Protein AF-A0A948QYZ8-F1 (afdb_monomer)

Nearest PDB structures (foldseek):
  3mgk-assembly1_A  TM=9.717E-01  e=5.037E-14  Clostridium acetobutylicum
  7lav-assembly1_A  TM=8.526E-01  e=7.216E-11  Pseudomonas protegens Pf-5
  7l9q-assembly1_B  TM=8.657E-01  e=1.397E-10  Pseudomonas protegens Pf-5
  3er6-assembly3_E  TM=8.325E-01  e=1.658E-06  Vibrio parahaemolyticus
  3er6-assembly1_B  TM=8.028E-01  e=2.658E-05  Vibrio parahaemolyticus

Sequence (131 aa):
LVVPGGWGTRKELNNPVMLEWLRARDAEVETLTSVCTGSMLLGSAGLLNGLHATTHWRSLEWMRDTFPAVTVEFEKHVVEDGRVFTSAGISAGIDMALKVVARYLGEDIARATARHMEYVYPESNERRIKF

Structure (mmCIF, N/CA/C/O backbone):
data_AF-A0A948QYZ8-F1
#
_entry.id   AF-A0A948QYZ8-F1
#
loop_
_atom_site.group_PDB
_atom_site.id
_atom_site.type_symbol
_atom_site.label_atom_id
_atom_site.label_alt_id
_atom_site.label_comp_id
_atom_site.label_asym_id
_atom_site.label_entity_id
_atom_site.label_seq_id
_atom_site.pdbx_PDB_ins_code
_atom_site.Cartn_x
_atom_site.Cartn_y
_atom_site.Cartn_z
_atom_site.occupancy
_atom_site.B_iso_or_equiv
_atom_site.auth_seq_id
_atom_site.auth_comp_id
_atom_site.auth_asym_id
_atom_site.auth_atom_id
_atom_site.pdbx_PDB_model_num
ATOM 1 N N . LEU A 1 1 ? -8.377 -0.523 -5.993 1.00 98.06 1 LEU A N 1
ATOM 2 C CA . LEU A 1 1 ? -8.601 0.701 -5.179 1.00 98.06 1 LEU A CA 1
ATOM 3 C C . LEU A 1 1 ? -7.263 1.192 -4.642 1.00 98.0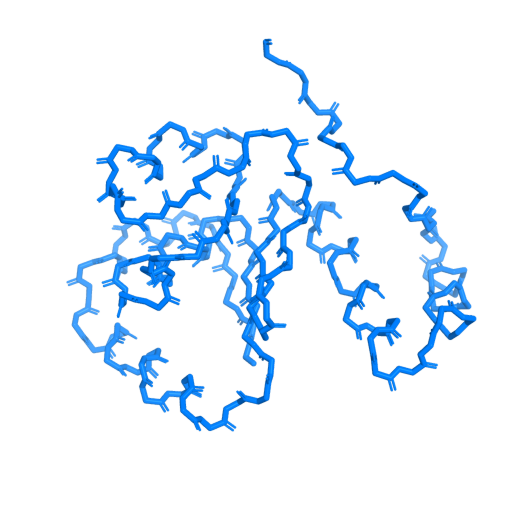6 1 LEU A C 1
ATOM 5 O O . LEU A 1 1 ? -6.496 0.351 -4.202 1.00 98.06 1 LEU A O 1
ATOM 9 N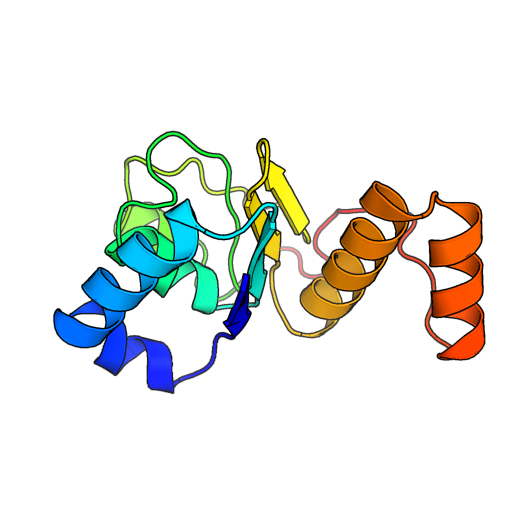 N . VAL A 1 2 ? -6.990 2.501 -4.658 1.00 98.44 2 VAL A N 1
ATOM 10 C CA . VAL A 1 2 ? -5.780 3.093 -4.051 1.00 98.44 2 VAL A CA 1
ATOM 11 C C . VAL A 1 2 ? -6.189 3.982 -2.880 1.00 98.44 2 VAL A C 1
ATOM 13 O O . VAL A 1 2 ? -6.921 4.949 -3.079 1.00 98.44 2 VAL A O 1
ATOM 16 N N . VAL A 1 3 ? -5.719 3.667 -1.671 1.00 98.69 3 VAL A N 1
ATOM 17 C CA . VAL A 1 3 ? -6.011 4.432 -0.449 1.00 98.69 3 VAL A CA 1
ATOM 18 C C . VAL A 1 3 ? -4.779 5.242 -0.028 1.00 98.69 3 VAL A C 1
ATOM 20 O O . VAL A 1 3 ? -3.808 4.676 0.485 1.00 98.69 3 VAL A O 1
ATOM 23 N N . PRO A 1 4 ? -4.769 6.569 -0.241 1.00 98.44 4 PRO A N 1
ATOM 24 C CA . PRO A 1 4 ? -3.641 7.400 0.146 1.00 98.44 4 PRO A CA 1
ATOM 25 C C . PRO A 1 4 ? -3.598 7.625 1.662 1.00 98.44 4 PRO A C 1
ATOM 27 O O . PRO A 1 4 ? -4.600 7.530 2.371 1.00 98.44 4 PRO A O 1
ATOM 30 N N . GLY A 1 5 ? -2.409 7.960 2.152 1.00 98.25 5 GLY A N 1
ATOM 31 C CA . GLY A 1 5 ? -2.202 8.420 3.518 1.00 98.25 5 GLY A CA 1
ATOM 32 C C . GLY A 1 5 ? -2.302 9.936 3.652 1.00 98.25 5 GLY A C 1
ATOM 33 O O . GLY A 1 5 ? -2.864 10.633 2.813 1.00 98.25 5 GLY A O 1
ATOM 34 N N . GLY A 1 6 ? -1.704 10.452 4.724 1.00 97.56 6 GLY A N 1
ATOM 35 C CA . GLY A 1 6 ? -1.674 11.879 5.044 1.00 97.56 6 GLY A CA 1
ATOM 36 C C . GLY A 1 6 ? -2.302 12.180 6.400 1.00 97.56 6 GLY A C 1
ATOM 37 O O . GLY A 1 6 ? -2.869 11.309 7.058 1.00 97.56 6 GLY A O 1
ATOM 38 N N . TRP A 1 7 ? -2.193 13.430 6.848 1.00 96.19 7 TRP A N 1
ATOM 39 C CA . TRP A 1 7 ? -2.677 13.840 8.171 1.00 96.19 7 TRP A CA 1
ATOM 40 C C . TRP A 1 7 ? -4.184 13.635 8.360 1.00 96.19 7 TRP A C 1
ATOM 42 O O . TRP A 1 7 ? -4.614 13.301 9.462 1.00 96.19 7 TRP A O 1
ATOM 52 N N . GLY A 1 8 ? -4.970 13.731 7.283 1.00 97.12 8 GLY A N 1
ATOM 53 C CA . GLY A 1 8 ? -6.415 13.501 7.319 1.00 97.12 8 GLY A CA 1
ATOM 54 C C . GLY A 1 8 ? -6.810 12.120 7.849 1.00 97.12 8 GLY A C 1
ATOM 55 O O . GLY A 1 8 ? -7.852 12.001 8.485 1.00 97.12 8 GLY A O 1
ATOM 56 N N . THR A 1 9 ? -5.952 11.097 7.706 1.00 97.56 9 THR A N 1
ATOM 57 C CA . THR A 1 9 ? -6.295 9.733 8.139 1.00 97.56 9 THR A CA 1
ATOM 58 C C . THR A 1 9 ? -6.635 9.655 9.624 1.00 97.56 9 THR A C 1
ATOM 60 O O . THR A 1 9 ? -7.481 8.858 9.993 1.00 97.56 9 THR A O 1
ATOM 63 N N . ARG A 1 10 ? -6.053 10.505 10.483 1.00 96.56 10 ARG A N 1
ATOM 64 C CA . ARG A 1 10 ? -6.282 10.462 11.941 1.00 96.56 10 ARG A CA 1
ATOM 65 C C . ARG A 1 10 ? -7.743 10.724 12.305 1.00 96.56 10 ARG A C 1
ATOM 67 O O . ARG A 1 10 ? -8.249 10.113 13.238 1.00 96.56 10 ARG A O 1
ATOM 74 N N . LYS A 1 11 ? -8.413 11.604 11.557 1.00 96.38 11 LYS A N 1
ATOM 75 C CA . LYS A 1 11 ? -9.845 11.872 11.720 1.00 96.38 11 LYS A CA 1
ATOM 76 C C . LYS A 1 11 ? -10.688 10.709 11.193 1.00 96.38 11 LYS A C 1
ATOM 78 O O . LYS A 1 11 ? -11.680 10.336 11.808 1.00 96.38 11 LYS A O 1
ATOM 83 N N . GLU A 1 12 ? -10.272 10.130 10.071 1.00 97.94 12 GLU A N 1
ATOM 84 C CA . GLU A 1 12 ? -11.049 9.120 9.349 1.00 97.94 12 GLU A CA 1
ATOM 85 C C . GLU A 1 12 ? -10.946 7.706 9.943 1.00 97.94 12 GLU A C 1
ATOM 87 O O . GLU A 1 12 ? -11.790 6.867 9.641 1.00 97.94 12 GLU A O 1
ATOM 92 N N . LEU A 1 13 ? -9.983 7.440 10.837 1.00 96.88 13 LEU A N 1
ATOM 93 C CA . LEU A 1 13 ? -9.826 6.127 11.486 1.00 96.88 13 LEU A CA 1
ATOM 94 C C . LEU A 1 13 ? -11.056 5.656 12.264 1.00 96.88 13 LEU A C 1
ATOM 96 O O . LEU A 1 13 ? -11.216 4.453 12.442 1.00 96.88 13 LEU A O 1
ATOM 100 N N . ASN A 1 14 ? -11.896 6.590 12.716 1.00 95.62 14 ASN A N 1
ATOM 101 C CA . ASN A 1 14 ? -13.124 6.315 13.462 1.00 95.62 14 ASN A CA 1
ATOM 102 C C . ASN A 1 14 ? -14.382 6.759 12.698 1.00 95.62 14 ASN A C 1
ATOM 104 O O . ASN A 1 14 ? -15.449 6.862 13.297 1.00 95.62 14 ASN A O 1
ATOM 108 N N . ASN A 1 15 ? -14.274 7.073 11.401 1.00 98.31 15 ASN A N 1
ATOM 109 C CA . ASN A 1 15 ? -15.418 7.495 10.597 1.00 98.31 15 ASN A CA 1
ATOM 110 C C . ASN A 1 15 ? -16.149 6.262 10.030 1.00 98.31 15 ASN A C 1
ATOM 112 O O . ASN A 1 15 ? -15.679 5.686 9.045 1.00 98.31 15 ASN A O 1
ATOM 116 N N . PRO A 1 16 ? -17.315 5.864 10.578 1.00 98.06 16 PRO A N 1
ATOM 117 C CA . PRO A 1 16 ? -17.990 4.637 10.160 1.00 98.06 16 PRO A CA 1
ATOM 118 C C . PRO A 1 16 ? -18.420 4.669 8.690 1.00 98.06 16 PRO A C 1
ATOM 120 O O . PRO A 1 16 ? -18.379 3.635 8.033 1.00 98.06 16 PRO A O 1
ATOM 123 N N . VAL A 1 17 ? -18.766 5.842 8.147 1.00 98.44 17 VAL A N 1
ATOM 124 C CA . VAL A 1 17 ? -19.167 5.985 6.738 1.00 98.44 17 VAL A CA 1
ATOM 125 C C . VAL A 1 17 ? -17.990 5.682 5.814 1.00 98.44 17 VAL A C 1
ATOM 127 O O . VAL A 1 17 ? -18.140 4.962 4.830 1.00 98.44 17 VAL A O 1
ATOM 130 N N . MET A 1 18 ? -16.805 6.196 6.149 1.00 98.00 18 MET A N 1
ATOM 131 C CA . MET A 1 18 ? -15.588 5.945 5.378 1.00 98.00 18 MET A CA 1
ATOM 132 C C . MET A 1 18 ? -15.163 4.477 5.474 1.00 98.00 18 MET A C 1
ATOM 134 O O . MET A 1 18 ? -14.859 3.853 4.459 1.00 98.00 18 MET A O 1
ATOM 138 N N . LEU A 1 19 ? -15.160 3.904 6.680 1.00 98.50 19 LEU A N 1
ATOM 139 C CA . LEU A 1 19 ? -14.740 2.515 6.876 1.00 98.50 19 LEU A CA 1
ATOM 140 C C . LEU A 1 19 ? -15.690 1.526 6.193 1.00 98.50 19 LEU A C 1
ATOM 142 O O . LEU A 1 19 ? -15.224 0.577 5.568 1.00 98.50 19 LEU A O 1
ATOM 146 N N . GLU A 1 20 ? -17.001 1.764 6.255 1.00 98.44 20 GLU A N 1
ATOM 147 C CA . GLU A 1 20 ? -17.983 0.938 5.549 1.00 98.44 20 GLU A CA 1
ATOM 148 C C . GLU A 1 20 ? -17.808 1.039 4.031 1.00 98.44 20 GLU A C 1
ATOM 150 O O . GLU A 1 20 ? -17.795 0.028 3.332 1.00 98.44 20 GLU A O 1
ATOM 155 N N . TRP A 1 21 ? -17.572 2.250 3.518 1.00 98.44 21 TRP A N 1
ATOM 156 C CA . TRP A 1 21 ? -17.295 2.449 2.098 1.00 98.44 21 TRP A CA 1
ATOM 157 C C . TRP A 1 21 ? -16.045 1.688 1.637 1.00 98.44 21 TRP A C 1
ATOM 159 O O . TRP A 1 21 ? -16.051 1.126 0.540 1.00 98.44 21 TRP A O 1
ATOM 169 N N . LEU A 1 22 ? -14.990 1.627 2.464 1.00 98.62 22 LEU A N 1
ATOM 170 C CA . LEU A 1 22 ? -13.796 0.829 2.159 1.00 98.62 22 LEU A CA 1
ATOM 171 C C . LEU A 1 22 ? -14.128 -0.657 2.062 1.00 98.62 22 LEU A C 1
ATOM 173 O O . LEU A 1 22 ? -13.714 -1.287 1.092 1.00 98.62 22 LEU A O 1
ATOM 177 N N . ARG A 1 23 ? -14.887 -1.207 3.020 1.00 98.44 23 ARG A N 1
ATOM 178 C CA . ARG A 1 23 ? -15.280 -2.626 2.995 1.00 98.44 23 ARG A CA 1
ATOM 179 C C . ARG A 1 23 ? -16.134 -2.962 1.778 1.00 98.44 23 ARG A C 1
ATOM 181 O O . ARG A 1 23 ? -15.878 -3.963 1.120 1.00 98.44 23 ARG A O 1
ATOM 188 N N . ALA A 1 24 ? -17.100 -2.107 1.445 1.00 98.31 24 ALA A N 1
ATOM 189 C CA . ALA A 1 24 ? -17.939 -2.301 0.267 1.00 98.31 24 ALA A CA 1
ATOM 190 C C . ALA A 1 24 ? -17.107 -2.292 -1.024 1.00 98.31 24 ALA A C 1
ATOM 192 O O . ALA A 1 24 ? -17.252 -3.170 -1.868 1.00 98.31 24 ALA A O 1
ATOM 193 N N . ARG A 1 25 ? -16.184 -1.330 -1.159 1.00 98.12 25 ARG A N 1
ATOM 194 C CA . ARG A 1 25 ? -15.352 -1.213 -2.361 1.00 98.12 25 ARG A CA 1
ATOM 195 C C . ARG A 1 25 ? -14.323 -2.332 -2.484 1.00 98.12 25 ARG A C 1
ATOM 197 O O . ARG A 1 25 ? -13.957 -2.696 -3.595 1.00 98.12 25 ARG A O 1
ATOM 204 N N . ASP A 1 26 ? -13.844 -2.854 -1.361 1.00 97.25 26 ASP A N 1
ATOM 205 C CA . ASP A 1 26 ? -12.882 -3.949 -1.328 1.00 97.25 26 ASP A CA 1
ATOM 206 C C . ASP A 1 26 ? -13.403 -5.216 -2.029 1.00 97.25 26 ASP A C 1
ATOM 208 O O . ASP A 1 26 ? -12.655 -5.858 -2.765 1.00 97.25 26 ASP A O 1
ATOM 212 N N . ALA A 1 27 ? -14.699 -5.513 -1.888 1.00 94.38 27 ALA A N 1
ATOM 213 C CA . ALA A 1 27 ? -15.353 -6.649 -2.540 1.00 94.38 27 ALA A CA 1
ATOM 214 C C . ALA A 1 27 ? -15.448 -6.522 -4.076 1.00 94.38 27 ALA A C 1
ATOM 216 O O . ALA A 1 27 ? -15.677 -7.515 -4.763 1.00 94.38 27 ALA A O 1
ATOM 217 N N . GLU A 1 28 ? -15.271 -5.315 -4.618 1.00 97.50 28 GLU A N 1
ATOM 218 C CA . GLU A 1 28 ? -15.425 -5.010 -6.046 1.00 97.50 28 GLU A CA 1
ATOM 219 C C . GLU A 1 28 ? -14.086 -4.846 -6.778 1.00 97.50 28 GLU A C 1
ATOM 221 O O . GLU A 1 28 ? -14.067 -4.663 -7.996 1.00 97.50 28 GLU A O 1
ATOM 226 N N . VAL A 1 29 ? -12.954 -4.858 -6.061 1.00 97.81 29 VAL A N 1
ATOM 227 C CA . VAL A 1 29 ? -11.640 -4.571 -6.651 1.00 97.81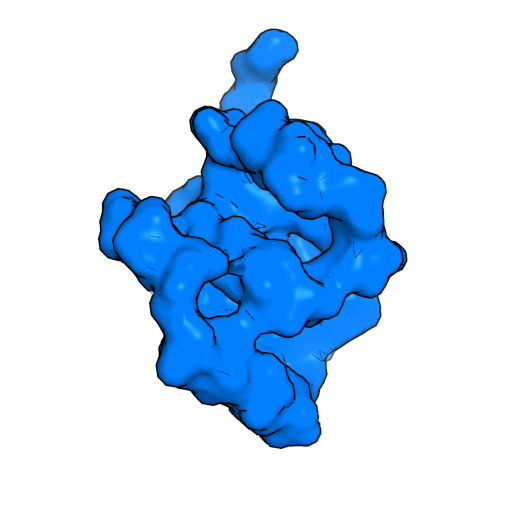 29 VAL A CA 1
ATOM 228 C C . VAL A 1 29 ? -10.715 -5.773 -6.625 1.00 97.81 29 VAL A C 1
ATOM 230 O O . VAL A 1 29 ? -10.484 -6.404 -5.595 1.00 97.81 29 VAL A O 1
ATOM 233 N N . GLU A 1 30 ? -10.096 -6.020 -7.775 1.00 97.88 30 GLU A N 1
ATOM 234 C CA . GLU A 1 30 ? -9.126 -7.098 -7.924 1.00 97.88 30 GLU A CA 1
ATOM 235 C C . GLU A 1 30 ? -7.850 -6.842 -7.114 1.00 97.88 30 GLU A C 1
ATOM 237 O O . GLU A 1 30 ? -7.338 -7.761 -6.495 1.00 97.88 30 GLU A O 1
ATOM 242 N N . THR A 1 31 ? -7.377 -5.591 -7.066 1.00 98.38 31 THR A N 1
ATOM 243 C CA . THR A 1 31 ? -6.210 -5.175 -6.275 1.00 98.38 31 THR A CA 1
ATOM 244 C C . THR A 1 31 ? -6.572 -4.009 -5.353 1.00 98.38 31 THR A C 1
ATOM 246 O O . THR A 1 31 ? -7.070 -2.962 -5.797 1.00 98.38 31 THR A O 1
ATOM 249 N N . LEU A 1 32 ? -6.289 -4.174 -4.059 1.00 98.81 32 LEU A N 1
ATOM 250 C CA . LEU A 1 32 ? -6.414 -3.137 -3.036 1.00 98.81 32 LEU A CA 1
ATOM 251 C C . LEU A 1 32 ? -5.021 -2.634 -2.670 1.00 98.81 32 LEU A C 1
ATOM 253 O O . LEU A 1 32 ? -4.153 -3.422 -2.314 1.00 98.81 32 LEU A O 1
ATOM 257 N N . THR A 1 33 ? -4.800 -1.324 -2.728 1.00 98.88 33 THR A N 1
ATOM 258 C CA . THR A 1 33 ? -3.510 -0.738 -2.375 1.00 98.88 33 THR A CA 1
ATOM 259 C C . THR A 1 33 ? -3.640 0.380 -1.357 1.00 98.88 33 THR A C 1
ATOM 261 O O . THR A 1 33 ? -4.667 1.061 -1.276 1.00 98.88 33 THR A O 1
ATOM 264 N N . SER A 1 34 ? -2.576 0.609 -0.592 1.00 98.81 34 SER A N 1
ATOM 265 C CA . SER A 1 34 ? -2.447 1.812 0.221 1.00 98.81 34 SER A CA 1
ATOM 266 C C . SER A 1 34 ? -1.028 2.350 0.253 1.00 98.81 34 SER A C 1
ATOM 268 O O . SER A 1 34 ? -0.058 1.604 0.147 1.00 98.81 34 SER A O 1
ATOM 270 N N . VAL A 1 35 ? -0.930 3.665 0.439 1.00 98.81 35 VAL A N 1
ATOM 271 C CA . VAL A 1 35 ? 0.340 4.374 0.601 1.00 98.81 35 VAL A CA 1
ATOM 272 C C . VAL A 1 35 ? 0.358 5.054 1.960 1.00 98.81 35 VAL A C 1
ATOM 274 O O . VAL A 1 35 ? -0.618 5.699 2.349 1.00 98.81 35 VAL A O 1
ATOM 277 N N . CYS A 1 36 ? 1.494 5.011 2.656 1.00 98.44 36 CYS A N 1
ATOM 278 C CA . CYS A 1 36 ? 1.713 5.754 3.894 1.00 98.44 36 CYS A CA 1
ATOM 279 C C . CYS A 1 36 ? 0.659 5.352 4.940 1.00 98.44 36 CYS A C 1
ATOM 281 O O . CYS A 1 36 ? 0.383 4.171 5.128 1.00 98.44 36 CYS A O 1
ATOM 283 N N . THR A 1 37 ? 0.041 6.310 5.626 1.00 98.75 37 THR A N 1
ATOM 284 C C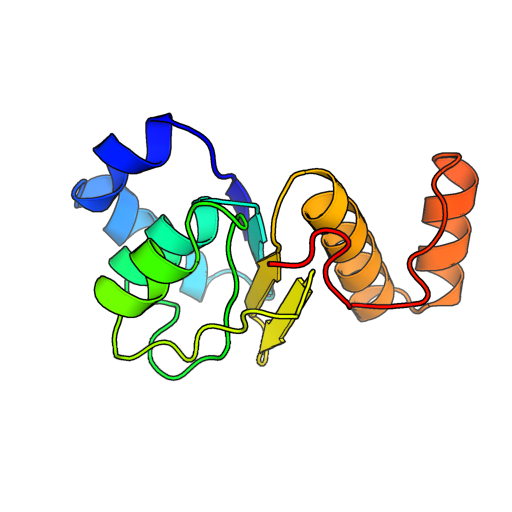A . THR A 1 37 ? -1.001 6.037 6.625 1.00 98.75 37 THR A CA 1
ATOM 285 C C . THR A 1 37 ? -2.346 5.618 6.034 1.00 98.75 37 THR A C 1
ATOM 287 O O . THR A 1 37 ? -3.291 5.433 6.795 1.00 98.75 37 THR A O 1
ATOM 290 N N . GLY A 1 38 ? -2.455 5.433 4.714 1.00 98.75 38 GLY A N 1
ATOM 291 C CA . GLY A 1 38 ? -3.637 4.832 4.096 1.00 98.75 38 GLY A CA 1
ATOM 292 C C . GLY A 1 38 ? -3.862 3.400 4.585 1.00 98.75 38 GLY A C 1
ATOM 293 O O . GLY A 1 38 ? -5.004 3.000 4.796 1.00 98.75 38 GLY A O 1
ATOM 294 N N . SER A 1 39 ? -2.783 2.666 4.890 1.00 98.81 39 SER A N 1
ATOM 295 C CA . SER A 1 39 ? -2.878 1.330 5.489 1.00 98.81 39 SER A CA 1
ATOM 296 C C . SER A 1 39 ? -3.506 1.344 6.881 1.00 98.81 39 SER A C 1
ATOM 298 O O . SER A 1 39 ? -4.124 0.360 7.269 1.00 98.81 39 SER A O 1
ATOM 300 N N . MET A 1 40 ? -3.455 2.468 7.606 1.00 98.75 40 MET A N 1
ATOM 301 C CA . MET A 1 40 ? -4.159 2.596 8.885 1.00 98.75 40 MET A CA 1
ATOM 302 C C . MET A 1 40 ? -5.680 2.570 8.687 1.00 98.75 40 MET A C 1
ATOM 304 O O . MET A 1 40 ? -6.386 1.971 9.488 1.00 98.75 40 MET A O 1
ATOM 308 N N . LEU A 1 41 ? -6.194 3.174 7.606 1.00 98.81 41 LEU A N 1
ATOM 309 C CA . LEU A 1 41 ? -7.626 3.126 7.289 1.00 98.81 41 LEU A CA 1
ATOM 310 C C . LEU A 1 41 ? -8.062 1.713 6.892 1.00 98.81 41 LEU A C 1
ATOM 312 O O . LEU A 1 41 ? -9.129 1.266 7.302 1.00 98.81 41 LEU A O 1
ATOM 316 N N . LEU A 1 42 ? -7.217 0.998 6.141 1.00 98.81 42 LEU A N 1
ATOM 317 C CA . LEU A 1 42 ? -7.460 -0.409 5.815 1.00 98.81 42 LEU A CA 1
ATOM 318 C C . LEU A 1 42 ? -7.459 -1.288 7.076 1.00 98.81 42 LEU A C 1
ATOM 320 O O . LEU A 1 42 ? -8.333 -2.140 7.220 1.00 98.81 42 LEU A O 1
ATOM 324 N N . GLY A 1 43 ? -6.534 -1.039 8.011 1.00 98.69 43 GLY A N 1
ATOM 325 C CA . GLY A 1 43 ? -6.500 -1.682 9.327 1.00 98.69 43 GLY A CA 1
ATOM 326 C C . GLY A 1 43 ? -7.776 -1.426 10.131 1.00 98.69 43 GLY A C 1
ATOM 327 O O . GLY A 1 43 ? -8.427 -2.377 10.555 1.00 98.69 43 GLY A O 1
ATOM 328 N N . SER A 1 44 ? -8.208 -0.165 10.251 1.00 98.62 44 SER A N 1
ATOM 329 C CA . SER A 1 44 ? -9.465 0.199 10.930 1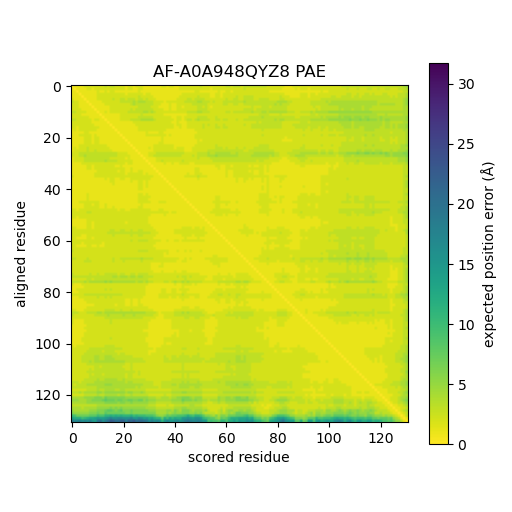.00 98.62 44 SER A CA 1
ATOM 330 C C . SER A 1 44 ? -10.706 -0.407 10.273 1.00 98.62 44 SER A C 1
ATOM 332 O O . SER A 1 44 ? -11.683 -0.709 10.954 1.00 98.62 44 SER A O 1
ATOM 334 N N . ALA A 1 45 ? -10.689 -0.604 8.953 1.00 98.56 45 ALA A N 1
ATOM 335 C CA . ALA A 1 45 ? -11.770 -1.274 8.239 1.00 98.56 45 ALA A CA 1
ATOM 336 C C . ALA A 1 45 ? -11.769 -2.805 8.435 1.00 98.56 45 ALA A C 1
ATOM 338 O O . ALA A 1 45 ? -12.729 -3.456 8.023 1.00 98.56 45 ALA A O 1
ATOM 339 N N . GLY A 1 46 ? -10.733 -3.373 9.068 1.00 98.50 46 GLY A N 1
ATOM 340 C CA . GLY A 1 46 ? -10.537 -4.814 9.259 1.00 98.50 46 GLY A CA 1
ATOM 341 C C . GLY A 1 46 ? -9.967 -5.536 8.035 1.00 98.50 46 GLY A C 1
ATOM 342 O O . GLY A 1 46 ? -9.854 -6.758 8.042 1.00 98.50 46 GLY A O 1
ATOM 343 N N . LEU A 1 47 ? -9.588 -4.794 6.991 1.00 98.75 47 LEU A N 1
ATOM 344 C CA . LEU A 1 47 ? -9.178 -5.334 5.689 1.00 98.75 47 LEU A CA 1
ATOM 345 C C . LEU A 1 47 ? -7.735 -5.860 5.670 1.00 98.75 47 LEU A C 1
ATOM 347 O O . LEU A 1 47 ? -7.312 -6.443 4.679 1.00 98.75 47 LEU A O 1
ATOM 351 N N . LEU A 1 48 ? -6.979 -5.644 6.750 1.00 98.81 48 LEU A N 1
ATOM 352 C CA . LEU A 1 48 ? -5.612 -6.149 6.915 1.00 98.81 48 LEU A CA 1
ATOM 353 C C . LEU A 1 48 ? -5.506 -7.278 7.951 1.00 98.81 48 LEU A C 1
ATOM 355 O O . LEU A 1 48 ? -4.406 -7.750 8.225 1.00 98.81 48 LEU A O 1
ATOM 359 N N . ASN A 1 49 ? -6.619 -7.704 8.555 1.00 98.69 49 ASN A N 1
ATOM 360 C CA . ASN A 1 49 ? -6.601 -8.722 9.604 1.00 98.69 49 ASN A CA 1
ATOM 361 C C . ASN A 1 49 ? -6.039 -10.050 9.071 1.00 98.69 49 ASN A C 1
ATOM 363 O O . ASN A 1 49 ? -6.559 -10.601 8.104 1.00 98.69 49 ASN A O 1
ATOM 367 N N . GLY A 1 50 ? -5.000 -10.569 9.727 1.00 98.62 50 GLY A N 1
ATOM 368 C CA . GLY A 1 50 ? -4.304 -11.795 9.338 1.00 98.62 50 GLY A CA 1
ATOM 369 C C . GLY A 1 50 ? -3.318 -11.634 8.178 1.00 98.62 50 GLY A C 1
ATOM 370 O O . GLY A 1 50 ? -2.762 -12.638 7.746 1.00 98.62 50 GLY A O 1
ATOM 371 N N . LEU A 1 51 ? -3.102 -10.411 7.678 1.00 98.81 51 LEU A N 1
ATOM 372 C CA . LEU A 1 51 ? -2.194 -10.132 6.564 1.00 98.81 51 LEU A CA 1
ATOM 373 C C . LEU A 1 51 ? -0.887 -9.492 7.035 1.00 98.81 51 LEU A C 1
ATOM 375 O O . LEU A 1 51 ? -0.820 -8.817 8.070 1.00 98.81 51 LEU A O 1
ATOM 379 N N . HIS A 1 52 ? 0.139 -9.641 6.205 1.00 98.88 52 HIS A N 1
ATOM 380 C CA . HIS A 1 52 ? 1.352 -8.847 6.278 1.00 98.88 52 HIS A CA 1
ATOM 381 C C . HIS A 1 52 ? 1.100 -7.464 5.674 1.00 98.88 52 HIS A C 1
ATOM 383 O O . HIS A 1 52 ? 0.580 -7.327 4.565 1.00 98.88 52 HIS A O 1
ATOM 389 N N . ALA A 1 53 ? 1.502 -6.409 6.380 1.00 98.88 53 ALA A N 1
ATOM 390 C CA . ALA A 1 53 ? 1.348 -5.047 5.884 1.00 98.88 53 ALA A CA 1
ATOM 391 C C . ALA A 1 53 ? 2.450 -4.117 6.381 1.00 98.88 53 ALA A C 1
ATOM 393 O O . ALA A 1 53 ? 3.178 -4.405 7.326 1.00 98.88 53 ALA A O 1
ATOM 394 N N . THR A 1 54 ? 2.559 -2.956 5.750 1.00 98.62 54 THR A N 1
ATOM 395 C CA . THR A 1 54 ? 3.469 -1.901 6.170 1.00 98.62 54 THR A CA 1
ATOM 396 C C . THR A 1 54 ? 2.810 -0.523 6.096 1.00 98.62 54 THR A C 1
ATOM 398 O O . THR A 1 54 ? 1.705 -0.343 5.579 1.00 98.62 54 THR A O 1
ATOM 401 N N . THR A 1 55 ? 3.472 0.483 6.663 1.00 98.69 55 THR A N 1
ATOM 402 C CA . THR A 1 55 ? 3.000 1.873 6.637 1.00 98.69 55 THR A CA 1
ATOM 403 C C . THR A 1 55 ? 4.168 2.854 6.582 1.00 98.69 55 THR A C 1
ATOM 405 O O . THR A 1 55 ? 5.340 2.472 6.472 1.00 98.69 55 THR A O 1
ATOM 408 N N . HIS A 1 56 ? 3.884 4.153 6.633 1.00 97.94 56 HIS A N 1
ATOM 409 C CA . HIS A 1 56 ? 4.927 5.163 6.767 1.00 97.94 56 HIS A CA 1
ATOM 410 C C . HIS A 1 56 ? 5.824 4.852 7.967 1.00 97.94 56 HIS A C 1
ATOM 412 O O . HIS A 1 56 ? 5.337 4.479 9.025 1.00 97.94 56 HIS A O 1
ATOM 418 N N . TRP A 1 57 ? 7.136 5.039 7.833 1.00 96.56 57 TRP A N 1
ATOM 419 C CA . TRP A 1 57 ? 8.093 4.608 8.858 1.00 96.56 57 TRP A CA 1
ATOM 420 C C . TRP A 1 57 ? 7.808 5.184 10.256 1.00 96.56 57 TRP A C 1
ATOM 422 O O . TRP A 1 57 ? 7.879 4.468 11.244 1.00 96.56 57 TRP A O 1
ATOM 432 N N . ARG A 1 58 ? 7.363 6.447 10.331 1.00 96.12 58 ARG A N 1
ATOM 433 C CA . ARG A 1 58 ? 6.932 7.109 11.584 1.00 96.12 58 ARG A CA 1
ATOM 434 C C . ARG A 1 58 ? 5.680 6.513 12.235 1.00 96.12 58 ARG A C 1
ATOM 436 O O . ARG A 1 58 ? 5.284 6.961 13.301 1.00 96.12 58 ARG A O 1
ATOM 443 N N . SER A 1 59 ? 4.996 5.603 11.558 1.00 97.25 59 SER A N 1
ATOM 444 C CA . SER A 1 59 ? 3.711 5.045 11.975 1.00 97.25 59 SER A CA 1
ATOM 445 C C . SER A 1 59 ? 3.759 3.529 12.137 1.00 97.25 59 SER A C 1
ATOM 447 O O . SER A 1 59 ? 2.722 2.943 12.405 1.00 97.25 59 SER A O 1
ATOM 449 N N . LEU A 1 60 ? 4.932 2.899 12.000 1.00 97.62 60 LEU A N 1
ATOM 450 C CA . LEU A 1 60 ? 5.084 1.448 12.138 1.00 97.62 60 LEU A CA 1
ATOM 451 C C . LEU A 1 60 ? 4.678 0.953 13.527 1.00 97.62 60 LEU A C 1
ATOM 453 O O . LEU A 1 60 ? 3.827 0.076 13.631 1.00 97.62 60 LEU A O 1
ATOM 457 N N . GLU A 1 61 ? 5.230 1.558 14.581 1.00 97.94 61 GLU A N 1
ATOM 458 C CA . GLU A 1 61 ? 4.857 1.207 15.957 1.00 97.94 61 GLU A CA 1
ATOM 459 C C . GLU A 1 61 ? 3.380 1.489 16.216 1.00 97.94 61 GLU A C 1
ATOM 461 O O . GLU A 1 61 ? 2.657 0.620 16.685 1.00 97.94 61 GLU A O 1
ATOM 466 N N . TRP A 1 62 ? 2.897 2.657 15.784 1.00 98.00 62 TRP A N 1
ATOM 467 C CA . TRP A 1 62 ? 1.486 3.002 15.917 1.00 98.00 62 TRP A CA 1
ATOM 468 C C . TRP A 1 62 ? 0.566 1.977 15.234 1.00 98.00 62 TRP A C 1
ATOM 470 O O . TRP A 1 62 ? -0.459 1.607 15.799 1.00 98.00 62 TRP A O 1
ATOM 480 N N . MET A 1 63 ? 0.932 1.480 14.050 1.00 98.62 63 MET A N 1
ATOM 481 C CA . MET A 1 63 ? 0.175 0.444 13.347 1.00 98.62 63 MET A CA 1
ATOM 482 C C . MET A 1 63 ? 0.191 -0.883 14.106 1.00 98.62 63 MET A C 1
ATOM 484 O O . MET A 1 63 ? -0.871 -1.472 14.291 1.00 98.62 63 MET A O 1
ATOM 488 N N . ARG A 1 64 ? 1.372 -1.323 14.563 1.00 98.56 64 ARG A N 1
ATOM 489 C CA . ARG A 1 64 ? 1.548 -2.563 15.336 1.00 98.56 64 ARG A CA 1
ATOM 490 C C . ARG A 1 64 ? 0.686 -2.548 16.595 1.00 98.56 64 ARG A C 1
ATOM 492 O O . ARG A 1 64 ? -0.002 -3.523 16.876 1.00 98.56 64 ARG A O 1
ATOM 499 N N . ASP A 1 65 ? 0.705 -1.433 17.314 1.00 98.44 65 ASP A N 1
ATOM 500 C CA . ASP A 1 65 ? 0.012 -1.303 18.591 1.00 98.44 65 ASP A CA 1
ATOM 501 C C . ASP A 1 65 ? -1.510 -1.157 18.400 1.00 98.44 65 ASP A C 1
ATOM 503 O O . ASP A 1 65 ? -2.289 -1.622 19.229 1.00 98.44 65 ASP A O 1
ATOM 507 N N . THR A 1 66 ? -1.953 -0.545 17.293 1.00 98.38 66 THR A N 1
ATOM 508 C CA . THR A 1 66 ? -3.386 -0.345 17.002 1.00 98.38 66 THR A CA 1
ATOM 509 C C . THR A 1 66 ? -4.048 -1.598 16.420 1.00 98.38 66 THR A C 1
ATOM 511 O O . THR A 1 66 ? -5.221 -1.852 16.694 1.00 98.38 66 THR A O 1
ATOM 514 N N . PHE A 1 67 ? -3.330 -2.385 15.612 1.00 98.50 67 PHE A N 1
ATOM 515 C CA . PHE A 1 67 ? -3.895 -3.514 14.867 1.00 98.50 67 PHE A CA 1
ATOM 516 C C . PHE A 1 67 ? -3.123 -4.815 15.142 1.00 98.50 67 PHE A C 1
ATOM 518 O O . PHE A 1 67 ? -2.363 -5.274 14.290 1.00 98.50 67 PHE A O 1
ATOM 525 N N . PRO A 1 68 ? -3.342 -5.466 16.299 1.00 98.06 68 PRO A N 1
ATOM 526 C CA . PRO A 1 68 ? -2.585 -6.657 16.700 1.00 98.06 68 PRO A CA 1
ATOM 527 C C . PRO A 1 68 ? -2.817 -7.884 15.803 1.00 98.06 68 PRO A C 1
ATOM 529 O O . PRO A 1 68 ? -2.036 -8.829 15.841 1.00 98.06 68 PRO A O 1
ATOM 532 N N . ALA A 1 69 ? -3.881 -7.885 14.993 1.00 98.50 69 ALA A N 1
ATOM 533 C CA . ALA A 1 69 ? -4.146 -8.929 14.005 1.00 98.50 69 ALA A CA 1
ATOM 534 C C . ALA A 1 69 ? -3.334 -8.760 12.706 1.00 98.50 69 ALA A C 1
ATOM 536 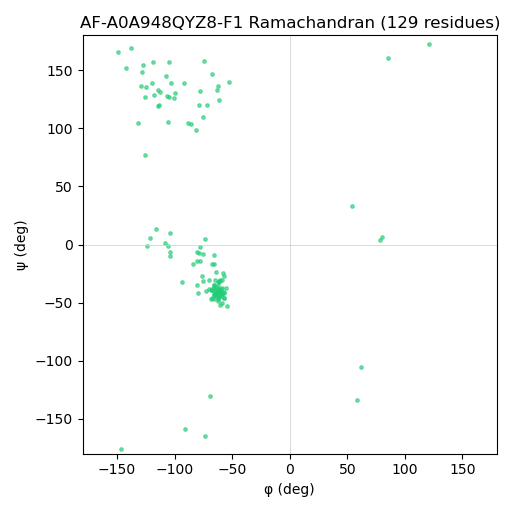O O . ALA A 1 69 ? -3.409 -9.627 11.841 1.00 98.50 69 ALA A O 1
ATOM 537 N N . VAL A 1 70 ? -2.601 -7.654 12.539 1.00 98.81 70 VAL A N 1
ATOM 538 C CA . VAL A 1 70 ? -1.781 -7.374 11.354 1.00 98.81 70 VAL A CA 1
ATOM 539 C C . VAL A 1 70 ? -0.326 -7.712 11.657 1.00 98.81 70 VAL A C 1
ATOM 541 O O . VAL A 1 70 ? 0.242 -7.230 12.639 1.00 98.81 70 VAL A O 1
ATOM 544 N N . THR A 1 71 ? 0.323 -8.476 10.781 1.00 98.81 71 THR A N 1
ATOM 545 C CA . THR A 1 71 ? 1.773 -8.671 10.858 1.00 98.81 71 THR A CA 1
ATOM 546 C C . THR A 1 71 ? 2.473 -7.474 10.220 1.00 98.81 71 THR A C 1
ATOM 548 O O . THR A 1 71 ? 2.574 -7.358 8.998 1.00 98.81 71 THR A O 1
ATOM 551 N N . VAL A 1 72 ? 2.930 -6.535 11.051 1.00 98.69 72 VAL A N 1
ATOM 552 C CA . VAL A 1 72 ? 3.578 -5.310 10.566 1.00 98.69 72 VAL A CA 1
ATOM 553 C C . VAL A 1 72 ? 5.025 -5.589 10.159 1.00 98.69 72 VAL A C 1
ATOM 555 O O . VAL A 1 72 ? 5.858 -5.974 10.974 1.00 98.69 72 VAL A O 1
ATOM 558 N N . GLU A 1 73 ? 5.332 -5.342 8.891 1.00 98.19 73 GLU A N 1
ATOM 559 C CA . GLU A 1 73 ? 6.653 -5.503 8.289 1.00 98.19 73 GLU A CA 1
ATOM 560 C C . GLU A 1 73 ? 7.467 -4.215 8.450 1.00 98.19 73 GLU A C 1
ATOM 562 O O . GLU A 1 73 ? 7.242 -3.215 7.753 1.00 98.19 73 GLU A O 1
ATOM 567 N N . PHE A 1 74 ? 8.425 -4.235 9.375 1.00 96.94 74 PHE A N 1
ATOM 568 C CA . PHE A 1 74 ? 9.225 -3.060 9.727 1.00 96.94 74 PHE A CA 1
ATOM 569 C C . PHE A 1 74 ? 10.301 -2.736 8.698 1.00 96.94 74 PHE A C 1
ATOM 571 O O . PHE A 1 74 ? 10.646 -1.571 8.557 1.00 96.94 74 PHE A O 1
ATOM 578 N N . GLU A 1 75 ? 10.795 -3.721 7.950 1.00 95.81 75 GLU A N 1
ATOM 579 C CA . GLU A 1 75 ? 11.964 -3.552 7.074 1.00 95.81 75 GLU A CA 1
ATOM 580 C C . GLU A 1 75 ? 11.606 -3.434 5.588 1.00 95.81 75 GLU A C 1
ATOM 582 O O . GLU A 1 75 ? 12.451 -3.056 4.778 1.00 95.81 75 GL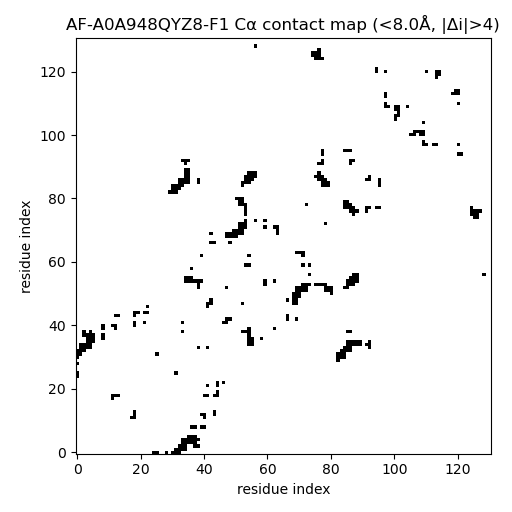U A O 1
ATOM 587 N N . LYS A 1 76 ? 10.346 -3.694 5.219 1.00 96.50 76 LYS A N 1
ATOM 588 C CA . LYS A 1 76 ? 9.890 -3.680 3.822 1.00 96.50 76 LYS A CA 1
ATOM 589 C C . LYS A 1 76 ? 9.358 -2.311 3.403 1.00 96.50 76 LYS A C 1
ATOM 591 O O . LYS A 1 76 ? 8.638 -1.639 4.147 1.00 96.50 76 LYS A O 1
ATOM 596 N N . HIS A 1 77 ? 9.704 -1.904 2.185 1.00 95.00 77 HIS A N 1
ATOM 597 C CA . HIS A 1 77 ? 9.230 -0.672 1.558 1.00 95.00 77 HIS A CA 1
ATOM 598 C C . HIS A 1 77 ? 7.817 -0.853 0.987 1.00 95.00 77 HIS A C 1
ATOM 600 O O . HIS A 1 77 ? 6.956 0.008 1.174 1.00 95.00 77 HIS A O 1
ATOM 606 N N . VAL A 1 78 ? 7.573 -2.002 0.355 1.00 98.31 78 VAL A N 1
ATOM 607 C CA . VAL A 1 78 ? 6.277 -2.453 -0.159 1.00 98.31 78 VAL A CA 1
ATOM 608 C C . VAL A 1 78 ? 6.010 -3.864 0.354 1.00 98.31 78 VAL A C 1
ATOM 610 O O . VAL A 1 78 ? 6.895 -4.714 0.337 1.00 98.31 78 VAL A O 1
ATOM 613 N N . VAL A 1 79 ? 4.792 -4.138 0.795 1.00 98.62 79 VAL A N 1
ATOM 614 C CA . VAL A 1 79 ? 4.337 -5.482 1.154 1.00 98.62 79 VAL A CA 1
ATOM 615 C C . VAL A 1 79 ? 3.200 -5.854 0.227 1.00 98.62 79 VAL A C 1
ATOM 617 O O . VAL A 1 79 ? 2.259 -5.079 0.070 1.00 98.62 79 VAL A O 1
ATOM 620 N N . GLU A 1 80 ? 3.320 -7.022 -0.384 1.00 98.50 80 GLU A N 1
ATOM 621 C CA . GLU A 1 80 ? 2.289 -7.666 -1.186 1.00 98.50 80 GLU A CA 1
ATOM 622 C C . GLU A 1 80 ? 1.868 -8.934 -0.449 1.00 98.50 80 GLU A C 1
ATOM 624 O O . GLU A 1 80 ? 2.705 -9.802 -0.197 1.00 98.50 80 GLU A O 1
ATOM 629 N N . ASP A 1 81 ? 0.589 -9.014 -0.091 1.00 98.56 81 ASP A N 1
ATOM 630 C CA . ASP A 1 81 ? -0.022 -10.190 0.521 1.00 98.56 81 ASP A CA 1
ATOM 631 C C . ASP A 1 81 ? -1.327 -10.513 -0.224 1.00 98.56 81 ASP A C 1
ATOM 633 O O . ASP A 1 81 ? -2.329 -9.791 -0.153 1.00 98.56 81 ASP A O 1
ATOM 637 N N . GLY A 1 82 ? -1.276 -11.553 -1.059 1.00 97.75 82 GLY A N 1
ATOM 638 C CA . GLY A 1 82 ? -2.365 -11.925 -1.958 1.00 97.75 82 GLY A CA 1
ATOM 639 C C . GLY A 1 82 ? -2.688 -10.829 -2.977 1.00 97.75 82 GLY A C 1
ATOM 640 O O . GLY A 1 82 ? -1.972 -10.652 -3.964 1.00 97.75 82 GLY A O 1
ATOM 641 N N . ARG A 1 83 ? -3.809 -10.128 -2.772 1.00 97.75 83 ARG A N 1
ATOM 642 C CA . ARG A 1 83 ? -4.268 -9.010 -3.621 1.00 97.75 83 ARG A CA 1
ATOM 643 C C . ARG A 1 83 ? -4.079 -7.629 -2.991 1.00 97.75 83 ARG A C 1
ATOM 645 O O . ARG A 1 83 ? -4.455 -6.618 -3.590 1.00 97.75 83 ARG A O 1
ATOM 652 N N . VAL A 1 84 ? -3.565 -7.592 -1.762 1.00 98.75 84 VAL A N 1
ATOM 653 C CA . VAL A 1 84 ? -3.402 -6.364 -0.992 1.00 98.75 84 VAL A CA 1
ATOM 654 C C . VAL A 1 84 ? -1.952 -5.912 -1.065 1.00 98.75 84 VAL A C 1
ATOM 656 O O . VAL A 1 84 ? -1.034 -6.659 -0.737 1.00 98.75 84 VAL A O 1
ATOM 659 N N . PHE A 1 85 ? -1.756 -4.662 -1.470 1.00 98.88 85 PHE A N 1
ATOM 660 C CA . PHE A 1 85 ? -0.462 -3.999 -1.457 1.00 98.88 85 PHE A CA 1
ATOM 661 C C . PHE A 1 85 ? -0.479 -2.872 -0.433 1.00 98.88 85 PHE A C 1
ATOM 663 O O . PHE A 1 85 ? -1.358 -2.011 -0.425 1.00 98.88 85 PHE A O 1
ATOM 670 N N . THR A 1 86 ? 0.527 -2.820 0.422 1.00 98.88 86 THR A N 1
ATOM 671 C CA . THR A 1 86 ? 0.739 -1.671 1.302 1.00 98.88 86 THR A CA 1
ATOM 672 C C . THR A 1 86 ? 2.146 -1.153 1.096 1.00 98.88 86 THR A C 1
ATOM 674 O O . THR A 1 86 ? 3.097 -1.926 1.007 1.00 98.88 86 THR A O 1
ATOM 677 N N . SER A 1 87 ? 2.297 0.160 0.986 1.00 98.62 87 SER A N 1
ATOM 678 C CA . SER A 1 87 ? 3.605 0.786 0.848 1.00 98.62 87 SER A CA 1
ATOM 679 C C . SER A 1 87 ? 3.893 1.729 2.002 1.00 98.62 87 SER A C 1
ATOM 681 O O . SER A 1 87 ? 2.995 2.277 2.646 1.00 98.62 87 SER A O 1
ATOM 683 N N . ALA A 1 88 ? 5.182 1.968 2.221 1.00 97.81 88 ALA A N 1
ATOM 684 C CA . ALA A 1 88 ? 5.672 2.951 3.165 1.00 97.81 88 ALA A CA 1
ATOM 685 C C . ALA A 1 88 ? 5.383 4.394 2.695 1.00 97.81 88 ALA A C 1
ATOM 687 O O . ALA A 1 88 ? 4.255 4.756 2.377 1.00 97.81 88 ALA A O 1
ATOM 688 N N . GLY A 1 89 ? 6.384 5.273 2.708 1.00 95.69 89 GLY A N 1
ATOM 689 C CA . GLY A 1 89 ? 6.211 6.672 2.318 1.00 95.69 89 GLY A CA 1
ATOM 690 C C . GLY A 1 89 ? 6.042 6.888 0.813 1.00 95.69 89 GLY A C 1
ATOM 691 O O . GLY A 1 89 ? 5.813 5.966 0.039 1.00 95.69 89 GLY A O 1
ATOM 692 N N . ILE A 1 90 ? 6.194 8.144 0.405 1.00 96.19 90 ILE A N 1
ATOM 693 C CA . ILE A 1 90 ? 5.928 8.625 -0.957 1.00 96.19 90 ILE A CA 1
ATOM 694 C C . ILE A 1 90 ? 6.709 7.825 -2.009 1.00 96.19 90 ILE A C 1
ATOM 696 O O . ILE A 1 90 ? 6.105 7.272 -2.921 1.00 96.19 90 ILE A O 1
ATOM 700 N N . SER A 1 91 ? 8.031 7.699 -1.850 1.00 96.38 91 SER A N 1
ATOM 701 C CA . SER A 1 91 ? 8.869 6.942 -2.792 1.00 96.38 91 SER A CA 1
ATOM 702 C C . SER A 1 91 ? 8.479 5.465 -2.860 1.00 96.38 91 SER A C 1
ATOM 704 O O . SER A 1 91 ? 8.426 4.898 -3.943 1.00 96.38 91 SER A O 1
ATOM 706 N N . ALA A 1 92 ? 8.125 4.858 -1.723 1.00 97.56 92 ALA A N 1
ATOM 707 C CA . ALA A 1 92 ? 7.636 3.482 -1.692 1.00 97.56 92 ALA A CA 1
ATOM 708 C C . ALA A 1 92 ? 6.292 3.320 -2.416 1.00 97.56 92 ALA A C 1
ATOM 710 O O . ALA A 1 92 ? 6.019 2.264 -2.970 1.00 97.56 92 ALA A O 1
ATOM 711 N N . GLY A 1 93 ? 5.454 4.360 -2.423 1.00 98.25 93 GLY A N 1
ATOM 712 C CA . GLY A 1 93 ? 4.216 4.380 -3.202 1.00 98.25 93 GLY A CA 1
ATOM 713 C C . GLY A 1 93 ? 4.472 4.320 -4.708 1.00 98.25 93 GLY A C 1
ATOM 714 O O . GLY A 1 93 ? 3.741 3.633 -5.417 1.00 98.25 93 GLY A O 1
ATOM 715 N N . ILE A 1 94 ? 5.536 4.972 -5.189 1.00 98.31 94 ILE A N 1
ATOM 716 C CA . ILE A 1 94 ? 5.972 4.876 -6.592 1.00 98.31 94 ILE A CA 1
ATOM 717 C C . ILE A 1 94 ? 6.509 3.466 -6.873 1.00 98.31 94 ILE A C 1
ATOM 719 O O . ILE A 1 94 ? 6.088 2.838 -7.842 1.00 98.31 94 ILE A O 1
ATOM 723 N N . ASP A 1 95 ? 7.362 2.933 -5.989 1.00 98.25 95 ASP A N 1
ATOM 724 C CA . ASP A 1 95 ? 7.875 1.558 -6.097 1.00 98.25 95 ASP A CA 1
ATOM 725 C C . ASP A 1 95 ? 6.722 0.530 -6.141 1.00 98.25 95 ASP A C 1
ATOM 727 O O . ASP A 1 95 ? 6.735 -0.403 -6.943 1.00 98.25 95 ASP A O 1
ATOM 731 N N . MET A 1 96 ? 5.689 0.719 -5.312 1.00 98.56 96 MET A N 1
ATOM 732 C CA . MET A 1 96 ? 4.483 -0.114 -5.299 1.00 98.56 96 MET A CA 1
ATOM 733 C C . MET A 1 96 ? 3.696 0.008 -6.603 1.00 98.56 96 MET A C 1
ATOM 735 O O . MET A 1 96 ? 3.247 -1.006 -7.127 1.00 98.56 96 MET A O 1
ATOM 739 N N . ALA A 1 97 ? 3.530 1.217 -7.146 1.00 98.56 97 ALA A N 1
ATOM 740 C CA . ALA A 1 97 ? 2.847 1.405 -8.424 1.00 98.56 97 ALA A CA 1
ATOM 741 C C . ALA A 1 97 ? 3.561 0.649 -9.557 1.00 98.56 97 ALA A C 1
ATOM 743 O O . ALA A 1 97 ? 2.904 -0.025 -10.347 1.00 98.56 97 ALA A O 1
ATOM 744 N N . LEU A 1 98 ? 4.898 0.672 -9.586 1.00 98.62 98 LEU A N 1
ATOM 745 C CA . LEU A 1 98 ? 5.691 -0.115 -10.536 1.00 98.62 98 LEU A CA 1
ATOM 746 C C . LEU A 1 98 ? 5.534 -1.627 -10.316 1.00 98.62 98 LEU A C 1
ATOM 748 O O . LEU A 1 98 ? 5.409 -2.365 -11.289 1.00 98.62 98 LEU A O 1
ATOM 752 N N . LYS A 1 99 ? 5.457 -2.097 -9.062 1.00 98.19 99 LYS A N 1
ATOM 753 C CA . LYS A 1 99 ? 5.135 -3.504 -8.754 1.00 98.19 99 LYS A CA 1
ATOM 754 C C . LYS A 1 99 ? 3.743 -3.909 -9.240 1.00 98.19 99 LYS A C 1
ATOM 756 O O . LYS A 1 99 ? 3.587 -5.002 -9.774 1.00 98.19 99 LYS A O 1
ATOM 761 N N . VAL A 1 100 ? 2.747 -3.033 -9.113 1.00 98.31 100 VAL A N 1
ATOM 762 C CA . VAL A 1 100 ? 1.401 -3.273 -9.658 1.00 98.31 100 VAL A CA 1
ATOM 763 C C . VAL A 1 100 ? 1.454 -3.364 -11.184 1.00 98.31 100 VAL A C 1
ATOM 765 O O . VAL A 1 100 ? 0.896 -4.299 -11.749 1.00 98.31 100 VAL A O 1
ATOM 768 N N . VAL A 1 101 ? 2.179 -2.466 -11.861 1.00 98.56 101 VAL A N 1
ATOM 769 C CA . VAL A 1 101 ? 2.406 -2.575 -13.315 1.00 98.56 101 VAL A CA 1
ATOM 770 C C . VAL A 1 101 ? 3.059 -3.915 -13.660 1.00 98.56 101 VAL A C 1
ATOM 772 O O . VAL A 1 101 ? 2.578 -4.601 -14.557 1.00 98.56 101 VAL A O 1
ATOM 775 N N . ALA A 1 102 ? 4.090 -4.329 -12.919 1.00 98.25 102 ALA A N 1
ATOM 776 C CA . ALA A 1 102 ? 4.767 -5.604 -13.144 1.00 98.25 102 ALA A CA 1
ATOM 777 C C . ALA A 1 102 ? 3.828 -6.808 -12.969 1.00 98.25 102 ALA A C 1
ATOM 779 O O . ALA A 1 102 ? 3.866 -7.730 -13.780 1.00 98.25 102 ALA A O 1
ATOM 780 N N . ARG A 1 103 ? 2.947 -6.788 -11.960 1.00 97.50 103 ARG A N 1
ATOM 781 C CA . ARG A 1 103 ? 1.960 -7.854 -11.719 1.00 97.50 103 ARG A CA 1
ATOM 782 C C . ARG A 1 103 ? 1.000 -8.047 -12.892 1.00 97.50 103 ARG A C 1
ATOM 784 O O . ARG A 1 103 ? 0.648 -9.180 -13.201 1.00 97.50 103 ARG A O 1
ATOM 791 N N . TYR A 1 104 ? 0.575 -6.956 -13.524 1.00 98.31 104 TYR A N 1
ATOM 792 C CA . TYR A 1 104 ? -0.439 -6.995 -14.580 1.00 98.31 104 TYR A CA 1
ATOM 793 C C . TYR A 1 104 ? 0.134 -7.084 -15.995 1.00 98.31 104 TYR A C 1
ATOM 795 O O . TYR A 1 104 ? -0.495 -7.669 -16.871 1.00 98.31 104 TYR A O 1
ATOM 803 N N . LEU A 1 105 ? 1.302 -6.486 -16.228 1.00 98.56 105 LEU A N 1
ATOM 804 C CA . LEU A 1 105 ? 1.868 -6.279 -17.563 1.00 98.56 105 LEU A CA 1
ATOM 805 C C . LEU A 1 105 ? 3.281 -6.869 -17.715 1.00 98.56 105 LEU A C 1
ATOM 807 O O . LEU A 1 105 ? 3.857 -6.815 -18.798 1.00 98.56 105 LEU A O 1
ATOM 811 N N . GLY A 1 106 ? 3.840 -7.454 -16.656 1.00 98.50 106 GLY A N 1
ATOM 812 C CA . GLY A 1 106 ? 5.188 -8.011 -16.652 1.00 98.50 106 GLY A CA 1
ATOM 813 C C . GLY A 1 106 ? 6.278 -6.983 -16.337 1.00 98.50 106 GLY A C 1
ATOM 814 O O . GLY A 1 106 ? 6.099 -5.765 -16.431 1.00 98.50 106 GLY A O 1
ATOM 815 N N . GLU A 1 107 ? 7.439 -7.497 -15.936 1.00 98.25 107 GLU A N 1
ATOM 816 C CA . GLU A 1 107 ? 8.550 -6.686 -15.431 1.00 98.25 107 GLU A CA 1
ATOM 817 C C . GLU A 1 107 ? 9.157 -5.764 -16.499 1.00 98.25 107 GLU A C 1
ATOM 819 O O . GLU A 1 107 ? 9.503 -4.622 -16.194 1.00 98.25 107 GLU A O 1
ATOM 824 N N . ASP A 1 108 ? 9.205 -6.200 -17.760 1.00 98.56 108 ASP A N 1
ATOM 825 C CA . ASP A 1 108 ? 9.715 -5.389 -18.873 1.00 98.56 108 ASP A CA 1
ATOM 826 C C . ASP A 1 108 ? 8.918 -4.089 -19.042 1.00 98.56 108 ASP A C 1
ATOM 828 O O . ASP A 1 108 ? 9.496 -3.010 -19.204 1.00 98.56 108 ASP A O 1
ATOM 832 N N . ILE A 1 109 ? 7.586 -4.167 -18.931 1.00 98.81 109 ILE A N 1
ATOM 833 C CA . ILE A 1 109 ? 6.708 -2.995 -19.025 1.00 98.81 109 ILE A CA 1
ATOM 834 C C . ILE A 1 109 ? 6.880 -2.095 -17.798 1.00 98.81 109 ILE A C 1
ATOM 836 O O . ILE A 1 109 ? 6.918 -0.870 -17.936 1.00 98.81 109 ILE A O 1
ATOM 840 N N . ALA A 1 110 ? 7.059 -2.662 -16.605 1.00 98.75 110 ALA A N 1
ATOM 841 C CA . ALA A 1 110 ? 7.316 -1.878 -15.399 1.00 98.75 110 ALA A CA 1
ATOM 842 C C . ALA A 1 110 ? 8.661 -1.129 -15.467 1.00 98.75 110 ALA A C 1
ATOM 844 O O . ALA A 1 110 ? 8.726 0.063 -15.153 1.00 98.75 110 ALA A O 1
ATOM 845 N N . ARG A 1 111 ? 9.723 -1.783 -15.954 1.00 98.62 111 ARG A N 1
ATO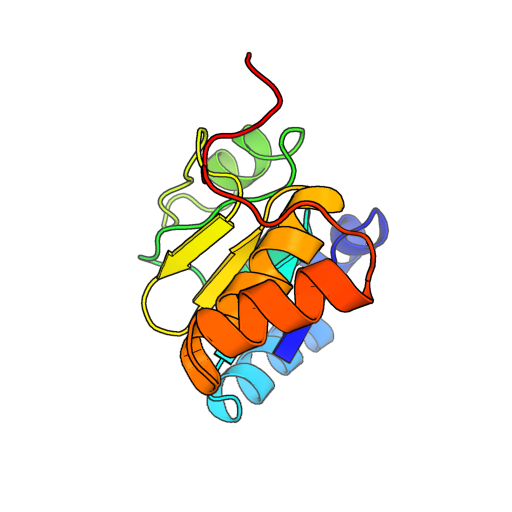M 846 C CA . ARG A 1 111 ? 11.044 -1.168 -16.167 1.00 98.62 111 ARG A CA 1
ATOM 847 C C . ARG A 1 111 ? 11.002 -0.088 -17.247 1.00 98.62 111 ARG A C 1
ATOM 849 O O . ARG A 1 111 ? 11.561 0.992 -17.047 1.00 98.62 111 ARG A O 1
ATOM 856 N N . ALA A 1 112 ? 10.298 -0.330 -18.354 1.00 98.75 112 ALA A N 1
ATOM 857 C CA . ALA A 1 112 ? 10.076 0.678 -19.392 1.00 98.75 112 ALA A CA 1
ATOM 858 C C . ALA A 1 112 ? 9.287 1.888 -18.860 1.00 98.75 112 ALA A C 1
ATOM 860 O O . ALA A 1 112 ? 9.637 3.029 -19.161 1.00 98.75 112 ALA A O 1
ATOM 861 N N . THR A 1 113 ? 8.279 1.649 -18.015 1.00 98.75 113 THR A N 1
ATOM 862 C CA . THR A 1 113 ? 7.494 2.702 -17.349 1.00 98.75 113 THR A CA 1
ATOM 863 C C . THR A 1 113 ? 8.379 3.558 -16.444 1.00 98.75 113 THR A C 1
ATOM 865 O O . THR A 1 113 ? 8.375 4.781 -16.567 1.00 98.75 113 THR A O 1
ATOM 868 N N . ALA A 1 114 ? 9.203 2.937 -15.593 1.00 98.69 114 ALA A N 1
ATOM 869 C CA . ALA A 1 114 ? 10.146 3.663 -14.742 1.00 98.69 114 ALA A CA 1
ATOM 870 C C . ALA A 1 114 ? 11.138 4.497 -15.569 1.00 98.69 114 ALA A C 1
ATOM 872 O O . ALA A 1 114 ? 11.333 5.678 -15.288 1.00 98.69 114 ALA A O 1
ATOM 873 N N . ARG A 1 115 ? 11.688 3.921 -16.649 1.00 98.50 115 ARG A N 1
ATOM 874 C CA . ARG A 1 115 ? 12.573 4.630 -17.586 1.00 98.50 115 ARG A CA 1
ATOM 875 C C . ARG A 1 115 ? 11.893 5.845 -18.216 1.00 98.50 115 ARG A C 1
ATOM 877 O O . ARG A 1 115 ? 12.526 6.887 -18.333 1.00 98.50 115 ARG A O 1
ATOM 884 N N . HIS A 1 116 ? 10.628 5.719 -18.617 1.00 98.44 116 HIS A N 1
ATOM 885 C CA . HIS A 1 116 ? 9.854 6.816 -19.201 1.00 98.44 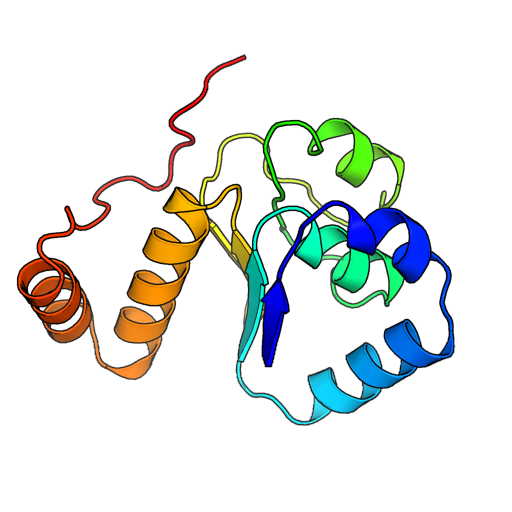116 HIS A CA 1
ATOM 886 C C . HIS A 1 116 ? 9.596 7.951 -18.201 1.00 98.44 116 HIS A C 1
ATOM 888 O O . HIS A 1 116 ? 9.602 9.116 -18.579 1.00 98.44 116 HIS A O 1
ATOM 894 N N . MET A 1 117 ? 9.408 7.614 -16.924 1.00 98.19 117 MET A N 1
ATOM 895 C CA . MET A 1 117 ? 9.247 8.580 -15.833 1.00 98.19 117 MET A CA 1
ATOM 896 C C . MET A 1 117 ? 10.573 9.204 -15.363 1.00 98.19 117 MET A C 1
ATOM 898 O O . MET A 1 117 ? 10.554 9.995 -14.424 1.00 98.19 117 MET A O 1
ATOM 902 N N . GLU A 1 118 ? 11.712 8.800 -15.940 1.00 98.25 118 GLU A N 1
ATOM 903 C CA . GLU A 1 118 ? 13.061 9.099 -15.430 1.00 98.25 118 GLU A CA 1
ATOM 904 C C . GLU A 1 118 ? 13.251 8.689 -13.954 1.00 98.25 118 GLU A C 1
ATOM 906 O O . GLU A 1 118 ? 13.988 9.307 -13.186 1.00 98.25 118 GLU A O 1
ATOM 911 N N . TYR A 1 119 ? 12.580 7.608 -13.547 1.00 98.19 119 TYR A N 1
ATOM 912 C CA . TYR A 1 119 ? 12.641 7.046 -12.202 1.00 98.19 119 TYR A CA 1
ATOM 913 C C . TYR A 1 119 ? 13.527 5.796 -12.170 1.00 98.19 119 TYR A C 1
ATOM 915 O O . TYR A 1 119 ? 13.458 4.936 -13.050 1.00 98.19 119 TYR A O 1
ATOM 923 N N . VAL A 1 120 ? 14.342 5.660 -11.122 1.00 97.00 120 VAL A N 1
ATOM 924 C CA . VAL A 1 120 ? 15.176 4.467 -10.914 1.00 97.00 120 VAL A CA 1
ATOM 925 C C . VAL A 1 120 ? 14.286 3.297 -10.505 1.00 97.00 120 VAL A C 1
ATOM 927 O O . VAL A 1 120 ? 13.621 3.352 -9.472 1.00 97.00 120 VAL A O 1
ATOM 930 N N . TYR A 1 121 ? 14.287 2.228 -11.300 1.00 97.56 121 TYR A N 1
ATOM 931 C CA . TYR A 1 121 ? 13.524 1.025 -10.983 1.00 97.56 121 TYR A CA 1
ATOM 932 C C . TYR A 1 121 ? 14.037 0.377 -9.679 1.00 97.56 121 TYR A C 1
ATOM 934 O O . TYR A 1 121 ? 15.252 0.246 -9.505 1.00 97.56 121 TYR A O 1
ATOM 942 N N . PRO A 1 122 ? 13.154 -0.002 -8.736 1.00 95.19 122 PRO A N 1
ATOM 943 C CA . PRO A 1 122 ? 13.572 -0.529 -7.443 1.00 95.19 122 PRO A CA 1
ATOM 944 C C . PRO A 1 122 ? 14.081 -1.972 -7.562 1.00 95.19 122 PRO A C 1
ATOM 946 O O . PRO A 1 122 ? 13.298 -2.902 -7.732 1.00 95.19 122 PRO A O 1
ATOM 949 N N . GLU A 1 123 ? 15.392 -2.163 -7.402 1.00 94.44 123 GLU A N 1
ATOM 950 C CA . GLU A 1 123 ? 16.021 -3.499 -7.366 1.00 94.44 123 GLU A CA 1
ATOM 951 C C . GLU A 1 123 ? 15.961 -4.158 -5.975 1.00 94.44 123 GLU A C 1
ATOM 953 O O . GLU A 1 123 ? 16.156 -5.361 -5.834 1.00 94.44 123 GLU A O 1
ATOM 958 N N . SER A 1 124 ? 15.686 -3.375 -4.927 1.00 94.69 124 SER A N 1
ATOM 959 C CA . SER A 1 124 ? 15.522 -3.852 -3.551 1.00 94.69 124 SER A CA 1
ATOM 960 C C . SER A 1 124 ? 14.208 -3.347 -2.965 1.00 94.69 124 SER A C 1
ATOM 962 O O . SER A 1 124 ? 13.740 -2.254 -3.286 1.00 94.69 124 SER A O 1
ATOM 964 N N . ASN A 1 125 ? 13.624 -4.154 -2.081 1.00 96.31 125 ASN A N 1
ATOM 965 C CA . ASN A 1 125 ? 12.427 -3.811 -1.319 1.00 96.31 125 ASN A CA 1
ATOM 966 C C . ASN A 1 125 ? 12.739 -3.450 0.145 1.00 96.31 125 ASN A C 1
ATOM 968 O O . ASN A 1 125 ? 11.829 -3.328 0.965 1.00 96.31 125 ASN A O 1
ATOM 972 N N . GLU A 1 126 ? 14.015 -3.299 0.491 1.00 94.44 126 GLU A N 1
ATOM 973 C CA . GLU A 1 126 ? 14.413 -2.830 1.813 1.00 94.44 126 GLU A CA 1
ATOM 974 C C . GLU A 1 126 ? 14.015 -1.368 2.017 1.00 94.44 126 GLU A C 1
ATOM 976 O O . GLU A 1 126 ? 14.038 -0.533 1.103 1.00 94.44 126 GLU A O 1
ATOM 981 N N . ARG A 1 127 ? 13.678 -1.024 3.258 1.00 91.19 127 ARG A N 1
ATOM 982 C CA . ARG A 1 127 ? 13.514 0.373 3.633 1.00 91.19 127 ARG A CA 1
ATOM 983 C C . ARG A 1 127 ? 14.821 1.129 3.471 1.00 91.19 127 ARG A C 1
ATOM 985 O O . ARG A 1 127 ? 15.880 0.735 3.943 1.00 91.19 127 ARG A O 1
ATOM 992 N N . ARG A 1 128 ? 14.687 2.319 2.894 1.00 89.94 128 ARG A N 1
ATOM 993 C CA . ARG A 1 128 ? 15.789 3.272 2.721 1.00 89.94 128 ARG A CA 1
ATOM 994 C C . ARG A 1 128 ? 16.133 4.028 4.013 1.00 89.94 128 ARG A C 1
ATOM 996 O O . ARG A 1 128 ? 17.176 4.663 4.085 1.00 89.94 128 ARG A O 1
ATOM 1003 N N . ILE A 1 129 ? 15.255 3.978 5.018 1.00 84.19 129 ILE A N 1
ATOM 1004 C CA . ILE A 1 129 ? 15.477 4.545 6.355 1.00 84.19 129 ILE A CA 1
ATOM 1005 C C . ILE A 1 129 ? 15.717 3.388 7.325 1.00 84.19 129 ILE A C 1
ATOM 1007 O O . ILE A 1 129 ? 14.892 2.476 7.377 1.00 84.19 129 ILE A O 1
ATOM 1011 N N . LYS A 1 130 ? 16.819 3.451 8.078 1.00 78.62 130 LYS A N 1
ATOM 1012 C CA . LYS A 1 130 ? 17.187 2.487 9.126 1.00 78.62 130 LYS A CA 1
ATOM 1013 C C . LYS A 1 130 ? 16.995 3.129 10.507 1.00 78.62 130 LYS A C 1
ATOM 1015 O O . LYS A 1 130 ? 17.193 4.340 10.626 1.00 78.62 130 LYS A O 1
ATOM 1020 N N . PHE A 1 131 ? 16.581 2.333 11.492 1.00 68.69 131 PHE A N 1
ATOM 1021 C CA . PHE A 1 131 ? 16.323 2.739 12.880 1.00 68.69 131 PHE A CA 1
ATOM 1022 C C . PHE A 1 131 ? 17.268 2.013 13.827 1.00 68.69 131 PHE A C 1
ATOM 1024 O O . PHE A 1 131 ? 17.580 0.840 13.523 1.00 68.69 131 PHE A O 1
#

Mean predicted aligned error: 2.26 Å

pLDDT: mean 97.37, std 3.52, range [68.69, 98.88]

Foldseek 3Di:
DEFEDDPCVVVVLPPPVLLVVCVVVVVVDQAAEYAACSVSSCLSSVVQFQHEEEHAQVCQVVSCVVRVRHNYDNFFQWDDDRRYIYGYHDVSVLLVVLVVCCVVPNNVVSCVVCVVVVHDHDPDGTDPDDD

Solvent-accessible surface area (backbone atoms only — not comparable to full-atom values): 7004 Å² total; per-residue (Å²): 79,80,35,68,43,58,80,68,43,74,70,49,54,77,32,64,70,59,32,49,51,50,54,61,50,54,79,76,39,82,47,42,37,22,23,15,46,15,32,52,44,38,44,62,46,55,75,34,62,78,32,59,33,26,32,21,77,96,38,43,68,60,46,40,74,72,35,78,55,33,49,64,44,86,57,43,21,49,29,79,43,95,50,38,36,18,7,10,44,73,69,26,35,54,50,40,50,39,49,51,40,22,76,77,64,34,59,70,52,21,48,51,50,25,57,74,70,75,41,85,69,75,90,65,54,62,46,94,72,86,134

Radius of gyration: 14.38 Å; Cα contacts (8 Å, |Δi|>4): 221; chains: 1; bounding box: 36×26×38 Å

Secondary structure (DSSP, 8-state):
-EE--STTHHHHTT-HHHHHHHHHHHTT-S-EEEETTHHHHHHHTTTTTTSEE---GGGHHHHHHH-TTSEE-SSBSEEEETTEEEE-SHHHHHHHHHHHHHHHH-HHHHHHHHHHTTPPP-S--B-SS--